Protein AF-A0A2V6TU14-F1 (afdb_monomer)

Structure (mmCIF, N/CA/C/O backbone):
data_AF-A0A2V6TU14-F1
#
_entry.id   AF-A0A2V6TU14-F1
#
loop_
_atom_site.group_PDB
_atom_site.id
_atom_site.type_symbol
_atom_site.label_atom_id
_atom_site.label_alt_id
_atom_site.label_comp_id
_atom_site.label_asym_id
_atom_site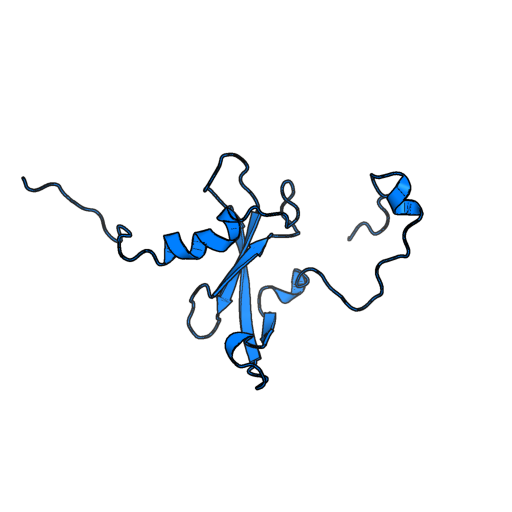.label_entity_id
_atom_site.label_seq_id
_atom_site.pdbx_PDB_ins_code
_atom_site.Cartn_x
_atom_site.Cartn_y
_atom_site.Cartn_z
_atom_site.occupancy
_atom_site.B_iso_or_equiv
_atom_site.auth_seq_id
_atom_site.auth_comp_id
_atom_site.auth_asym_id
_atom_site.auth_atom_id
_atom_site.pdbx_PDB_model_num
ATOM 1 N N . MET A 1 1 ? 2.468 -2.877 -26.398 1.00 38.34 1 MET A N 1
ATOM 2 C CA . MET A 1 1 ? 3.716 -2.683 -27.163 1.00 38.34 1 MET A CA 1
ATOM 3 C C . MET A 1 1 ? 4.829 -2.521 -26.135 1.00 38.34 1 MET A C 1
ATOM 5 O O . MET A 1 1 ? 5.068 -1.421 -25.667 1.00 38.34 1 MET A O 1
ATOM 9 N N . THR A 1 2 ? 5.363 -3.630 -25.623 1.00 40.38 2 THR A N 1
ATOM 10 C CA . THR A 1 2 ? 6.402 -3.616 -24.585 1.00 40.38 2 THR A CA 1
ATOM 11 C C . THR A 1 2 ? 7.755 -3.586 -25.274 1.00 40.38 2 THR A C 1
ATOM 13 O O . THR A 1 2 ? 8.134 -4.550 -25.938 1.00 40.38 2 THR A O 1
ATOM 16 N N . ASP A 1 3 ? 8.438 -2.450 -25.169 1.00 40.38 3 ASP A N 1
ATOM 17 C CA . ASP A 1 3 ? 9.813 -2.294 -25.629 1.00 40.38 3 ASP A CA 1
ATOM 18 C C . ASP A 1 3 ? 10.702 -3.291 -24.873 1.00 40.38 3 ASP A C 1
ATOM 20 O O . ASP A 1 3 ? 10.828 -3.250 -23.648 1.00 40.38 3 ASP A O 1
ATOM 24 N N . LYS A 1 4 ? 11.226 -4.264 -25.617 1.00 51.12 4 LYS A N 1
ATOM 25 C CA . LYS A 1 4 ? 11.996 -5.398 -25.106 1.00 51.12 4 LYS A CA 1
ATOM 26 C C . LYS A 1 4 ? 13.505 -5.215 -25.286 1.00 51.12 4 LYS A C 1
ATOM 28 O O . LYS A 1 4 ? 14.229 -6.193 -25.136 1.00 51.12 4 LYS A O 1
ATOM 33 N N . THR A 1 5 ? 14.002 -4.016 -25.596 1.00 52.81 5 THR A N 1
ATOM 34 C CA . THR A 1 5 ? 15.411 -3.857 -26.003 1.00 52.81 5 THR A CA 1
ATOM 35 C C . THR A 1 5 ? 16.040 -2.524 -25.587 1.00 52.81 5 THR A C 1
ATOM 37 O O . THR A 1 5 ? 16.736 -1.897 -26.380 1.00 52.81 5 THR A O 1
ATOM 40 N N . ALA A 1 6 ? 15.844 -2.076 -24.345 1.00 61.03 6 ALA A N 1
ATOM 41 C CA . ALA A 1 6 ? 16.660 -0.984 -23.813 1.00 61.03 6 ALA A CA 1
ATOM 42 C C . ALA A 1 6 ? 18.006 -1.530 -23.307 1.00 61.03 6 ALA A C 1
ATOM 44 O O . ALA A 1 6 ? 18.049 -2.378 -22.413 1.00 61.03 6 ALA A O 1
ATOM 45 N N . ASP A 1 7 ? 19.094 -1.036 -23.893 1.00 66.81 7 ASP A N 1
ATOM 46 C CA . ASP A 1 7 ? 20.468 -1.353 -23.503 1.00 66.81 7 ASP A CA 1
ATOM 47 C C . ASP A 1 7 ? 20.697 -0.975 -22.017 1.00 66.81 7 ASP A C 1
ATOM 49 O O . ASP A 1 7 ? 20.212 0.079 -21.576 1.00 66.81 7 ASP A O 1
ATOM 53 N N . PRO A 1 8 ? 21.380 -1.799 -21.194 1.00 64.81 8 PRO A N 1
ATOM 54 C CA . PRO A 1 8 ? 21.520 -1.520 -19.769 1.00 64.81 8 PRO A CA 1
ATOM 55 C C . PRO A 1 8 ? 22.277 -0.210 -19.526 1.00 64.81 8 PRO A C 1
ATOM 57 O O . PRO A 1 8 ? 23.380 -0.017 -20.028 1.00 64.81 8 PRO A O 1
ATOM 60 N N . LEU A 1 9 ? 21.732 0.667 -18.676 1.00 71.38 9 LEU A N 1
ATOM 61 C CA . LEU A 1 9 ? 22.356 1.957 -18.330 1.00 71.38 9 LEU A CA 1
ATOM 62 C C . LEU A 1 9 ? 23.732 1.824 -17.645 1.00 71.38 9 LEU A C 1
ATOM 64 O O . LEU A 1 9 ? 24.459 2.807 -17.539 1.00 71.38 9 LEU A O 1
ATOM 68 N N . HIS A 1 10 ? 24.076 0.637 -17.137 1.00 65.31 10 HIS A N 1
ATOM 69 C CA . HIS A 1 10 ? 25.320 0.381 -16.419 1.00 65.31 10 HIS A CA 1
ATOM 70 C C . HIS A 1 10 ? 26.271 -0.477 -17.276 1.00 65.31 10 HIS A C 1
ATOM 72 O O . HIS A 1 10 ? 25.879 -1.585 -17.644 1.00 65.31 10 HIS A O 1
ATOM 78 N N . PRO A 1 11 ? 27.523 -0.048 -17.538 1.00 78.56 11 PRO A N 1
ATOM 79 C CA . PRO A 1 11 ? 28.441 -0.741 -18.451 1.00 78.56 11 PRO A CA 1
ATOM 80 C C . PRO A 1 11 ? 28.669 -2.215 -18.101 1.00 78.56 11 PRO A C 1
ATOM 82 O O . PRO A 1 11 ? 28.588 -3.071 -18.972 1.00 78.56 11 PRO A O 1
ATOM 85 N N . HIS A 1 12 ? 28.843 -2.522 -16.812 1.00 75.44 12 HIS A N 1
ATOM 86 C CA . HIS A 1 12 ? 29.056 -3.895 -16.335 1.00 75.44 12 HIS A CA 1
ATOM 87 C C . HIS A 1 12 ? 27.786 -4.755 -16.294 1.00 75.44 12 HIS A C 1
ATOM 89 O O . HIS A 1 12 ? 27.870 -5.951 -16.054 1.00 75.44 12 HIS A O 1
ATOM 95 N N . ALA A 1 13 ? 26.595 -4.175 -16.493 1.00 68.75 13 ALA A N 1
ATOM 96 C CA . ALA A 1 13 ? 25.361 -4.963 -16.537 1.00 68.75 13 ALA A CA 1
ATOM 97 C C . ALA A 1 13 ? 25.214 -5.746 -17.853 1.00 68.75 13 ALA A C 1
ATOM 99 O O . ALA A 1 13 ? 24.361 -6.623 -17.934 1.00 68.75 13 ALA A O 1
ATOM 100 N N . ARG A 1 14 ? 26.047 -5.438 -18.857 1.00 75.38 14 ARG A N 1
ATOM 101 C CA . ARG A 1 14 ? 26.153 -6.177 -20.123 1.00 75.38 14 ARG A CA 1
ATOM 102 C C . ARG A 1 14 ? 26.845 -7.530 -19.966 1.00 75.38 14 ARG A C 1
ATOM 104 O O . ARG A 1 14 ? 26.549 -8.444 -20.723 1.00 75.38 14 ARG A O 1
ATOM 111 N N . ASP A 1 15 ? 27.726 -7.635 -18.975 1.00 83.56 15 ASP A N 1
ATOM 112 C CA . ASP A 1 15 ? 28.549 -8.822 -18.727 1.00 83.56 15 ASP A CA 1
ATOM 113 C C . ASP A 1 15 ? 27.882 -9.796 -17.741 1.00 83.56 15 ASP A C 1
ATOM 115 O O . ASP A 1 15 ? 28.434 -10.849 -17.429 1.00 83.56 15 ASP A O 1
ATOM 119 N N . LEU A 1 16 ? 26.710 -9.432 -17.207 1.00 70.25 16 LEU A N 1
ATOM 120 C CA . LEU A 1 16 ? 25.942 -10.288 -16.312 1.00 70.25 16 LEU A CA 1
ATOM 121 C C . LEU A 1 16 ? 25.122 -11.286 -17.120 1.00 70.25 16 LEU A C 1
ATOM 123 O O . LEU A 1 16 ? 24.474 -10.918 -18.103 1.00 70.25 16 LEU A O 1
ATOM 127 N N . ASP A 1 17 ? 25.074 -12.528 -16.641 1.00 66.81 17 ASP A N 1
ATOM 128 C CA . ASP A 1 17 ? 24.139 -13.513 -17.166 1.00 66.81 17 ASP A CA 1
ATOM 129 C C . ASP A 1 17 ? 22.708 -12.951 -17.121 1.00 66.81 17 ASP A C 1
ATOM 131 O O . ASP A 1 17 ? 22.312 -12.323 -16.124 1.00 66.81 17 ASP A O 1
ATOM 135 N N . PRO A 1 18 ? 21.899 -13.173 -18.174 1.00 63.06 18 PRO A N 1
ATOM 136 C CA . PRO A 1 18 ? 20.495 -12.813 -18.130 1.00 63.06 18 PRO A CA 1
ATOM 137 C C . PRO A 1 18 ? 19.856 -13.494 -16.912 1.00 63.06 18 PRO A C 1
ATOM 139 O O . PRO A 1 18 ? 20.143 -14.664 -16.640 1.00 63.06 18 PRO A O 1
ATOM 142 N N . PRO A 1 19 ? 18.999 -12.788 -16.151 1.00 60.12 19 PRO A N 1
ATOM 143 C CA . PRO A 1 19 ? 18.391 -13.365 -14.964 1.00 60.12 19 PRO A CA 1
ATOM 144 C C . PRO A 1 19 ? 17.679 -14.663 -15.349 1.00 60.12 19 PRO A C 1
ATOM 146 O O . PRO A 1 19 ? 16.845 -14.665 -16.257 1.00 60.12 19 PRO A O 1
ATOM 149 N N . ALA A 1 20 ? 18.032 -15.760 -14.672 1.00 58.38 20 ALA A N 1
ATOM 150 C CA . ALA A 1 20 ? 17.447 -17.070 -14.921 1.00 58.38 20 ALA A CA 1
ATOM 151 C C . ALA A 1 20 ? 15.914 -16.962 -14.950 1.00 58.38 20 ALA A C 1
ATOM 153 O O . ALA A 1 20 ? 15.293 -16.404 -14.037 1.00 58.38 20 ALA A O 1
ATOM 154 N N . SER A 1 21 ? 15.296 -17.472 -16.017 1.00 56.56 21 SER A N 1
ATOM 155 C CA . SER A 1 21 ? 13.844 -17.435 -16.166 1.00 56.56 21 SER A CA 1
ATOM 156 C C . SER A 1 21 ? 13.190 -18.230 -15.033 1.00 56.56 21 SER A C 1
ATOM 158 O O . SER A 1 21 ? 13.454 -19.422 -14.893 1.00 56.56 21 SER A O 1
ATOM 160 N N . GLY A 1 22 ? 12.333 -17.586 -14.237 1.00 58.62 22 GLY A N 1
ATOM 161 C CA . GLY A 1 22 ? 11.548 -18.257 -13.192 1.00 58.62 22 GLY A CA 1
ATOM 162 C C . GLY A 1 22 ? 11.388 -17.467 -11.893 1.00 58.62 22 GLY A C 1
ATOM 163 O O . GLY A 1 22 ? 10.406 -17.673 -11.185 1.00 58.62 22 GLY A O 1
ATOM 164 N N . LEU A 1 23 ? 12.286 -16.523 -11.597 1.00 63.91 23 LEU A N 1
ATOM 165 C CA . LEU A 1 23 ? 12.173 -15.650 -10.424 1.00 63.91 23 LEU A CA 1
ATOM 166 C C . LEU A 1 23 ? 11.690 -14.259 -10.842 1.00 63.91 23 LEU A C 1
ATOM 168 O O . LEU A 1 23 ? 12.476 -13.376 -11.183 1.00 63.91 23 LEU A O 1
ATOM 172 N N . ASN A 1 24 ? 10.374 -14.055 -10.807 1.00 67.62 24 ASN A N 1
ATOM 173 C CA . ASN A 1 24 ? 9.807 -12.719 -10.958 1.00 67.62 24 ASN A CA 1
ATOM 174 C C . ASN A 1 24 ? 9.993 -11.940 -9.653 1.00 67.62 24 ASN A C 1
ATOM 176 O O . ASN A 1 24 ? 9.560 -12.391 -8.596 1.00 67.62 24 ASN A O 1
ATOM 180 N N . ARG A 1 25 ? 10.608 -10.752 -9.727 1.00 75.69 25 ARG A N 1
ATOM 181 C CA . ARG A 1 25 ? 10.741 -9.856 -8.561 1.00 75.69 25 ARG A CA 1
ATOM 182 C C . ARG A 1 25 ? 9.403 -9.266 -8.121 1.00 75.69 25 ARG A C 1
ATOM 184 O O . ARG A 1 25 ? 9.257 -8.931 -6.955 1.00 75.69 25 ARG A O 1
ATOM 191 N N . TYR A 1 26 ? 8.465 -9.135 -9.058 1.00 85.31 26 TYR A N 1
ATOM 192 C CA . TYR A 1 26 ? 7.146 -8.560 -8.829 1.00 85.31 26 TYR A CA 1
ATOM 193 C C . TYR A 1 26 ? 6.070 -9.339 -9.591 1.00 85.31 26 TYR A C 1
ATOM 195 O O . TYR A 1 26 ? 6.352 -9.894 -10.660 1.00 85.31 26 TYR A O 1
ATOM 203 N N . PRO A 1 27 ? 4.827 -9.344 -9.090 1.00 89.94 27 PRO A N 1
ATOM 204 C CA . PRO A 1 27 ? 3.672 -9.832 -9.833 1.00 89.94 27 PRO A CA 1
ATOM 205 C C . PRO A 1 27 ? 3.502 -9.067 -11.154 1.00 89.94 27 PRO A C 1
ATOM 207 O O . PRO A 1 27 ? 3.603 -7.837 -11.150 1.00 89.94 27 PRO A O 1
A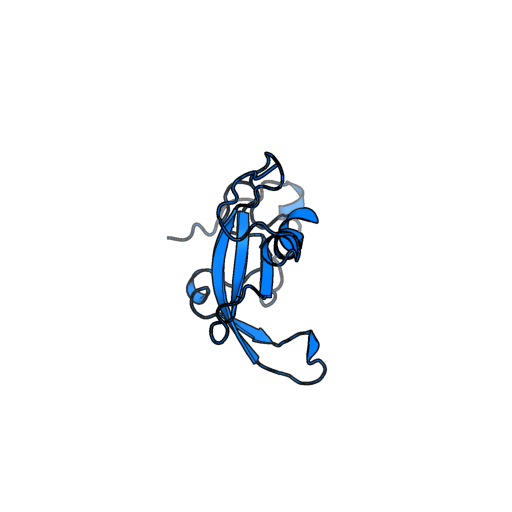TOM 210 N N . PRO A 1 28 ? 3.219 -9.740 -12.285 1.00 90.62 28 PRO A N 1
ATOM 211 C CA . PRO A 1 28 ? 2.975 -9.049 -13.546 1.00 90.62 28 PRO A CA 1
ATOM 212 C C . PRO A 1 28 ? 1.693 -8.213 -13.454 1.00 90.62 28 PRO A C 1
ATOM 214 O O . PRO A 1 28 ? 0.677 -8.698 -12.954 1.00 90.62 28 PRO A O 1
ATOM 217 N N . VAL A 1 29 ? 1.728 -6.991 -13.995 1.00 89.75 29 VAL A N 1
ATOM 218 C CA . VAL A 1 29 ? 0.632 -6.001 -13.921 1.00 89.75 29 VAL A CA 1
ATOM 219 C C . VAL A 1 29 ? -0.719 -6.579 -14.344 1.00 89.75 29 VAL A C 1
ATOM 221 O O . VAL A 1 29 ? -1.720 -6.378 -13.669 1.00 89.75 29 VAL A O 1
ATOM 224 N N . MET A 1 30 ? -0.743 -7.393 -15.404 1.00 90.88 30 MET A N 1
ATOM 225 C CA . MET A 1 30 ? -1.966 -8.025 -15.926 1.00 90.88 30 MET A CA 1
ATOM 226 C C . MET A 1 30 ? -2.661 -8.970 -14.928 1.00 90.88 30 MET A C 1
ATOM 228 O O . MET A 1 30 ? -3.771 -9.421 -15.187 1.00 90.88 30 MET A O 1
ATOM 232 N N . ARG A 1 31 ? -2.005 -9.323 -13.816 1.00 93.12 31 ARG A N 1
ATOM 233 C CA . ARG A 1 31 ? -2.545 -10.187 -12.756 1.00 93.12 31 ARG A CA 1
ATOM 234 C C . ARG A 1 31 ? -2.835 -9.433 -11.459 1.00 93.12 31 ARG A C 1
ATOM 236 O O . ARG A 1 31 ? -3.190 -10.072 -10.475 1.00 93.12 31 ARG A O 1
ATOM 243 N N . TRP A 1 32 ? -2.665 -8.113 -11.420 1.00 95.19 32 TRP A N 1
ATOM 244 C CA . TRP A 1 32 ? -2.830 -7.341 -10.187 1.00 95.19 32 TRP A CA 1
ATOM 245 C C . TRP A 1 32 ? -4.260 -7.346 -9.654 1.00 95.19 32 TRP A C 1
ATOM 247 O O . TRP A 1 32 ? -4.442 -7.342 -8.442 1.00 95.19 32 TRP A O 1
ATOM 257 N N . ASP A 1 33 ? -5.270 -7.458 -10.512 1.00 96.56 33 ASP A N 1
ATOM 258 C CA . ASP A 1 33 ? -6.664 -7.546 -10.060 1.00 96.56 33 ASP A CA 1
ATOM 259 C C . ASP A 1 33 ? -6.956 -8.827 -9.261 1.00 96.56 33 ASP A C 1
ATOM 261 O O . ASP A 1 33 ? -7.893 -8.865 -8.452 1.00 96.56 33 ASP A O 1
ATOM 265 N N . ASP A 1 34 ? -6.171 -9.886 -9.487 1.00 96.62 34 ASP A N 1
ATOM 266 C CA . ASP A 1 34 ? -6.382 -11.206 -8.902 1.00 96.62 34 ASP A CA 1
ATOM 267 C C . ASP A 1 34 ? -5.070 -12.000 -8.767 1.00 96.62 34 ASP A C 1
ATOM 269 O O . ASP A 1 34 ? -4.756 -12.922 -9.530 1.00 96.62 34 ASP A O 1
ATOM 273 N N . TRP A 1 35 ? -4.278 -11.610 -7.771 1.00 95.94 35 TRP A N 1
ATOM 274 C CA . TRP A 1 35 ? -2.995 -12.222 -7.450 1.00 95.94 35 TRP A CA 1
ATOM 275 C C . TRP A 1 35 ? -3.140 -13.272 -6.352 1.00 95.94 35 TRP A C 1
ATOM 277 O O . TRP A 1 35 ? -3.731 -13.001 -5.311 1.00 95.94 35 TRP A O 1
ATOM 287 N N . GLU A 1 36 ? -2.563 -14.454 -6.549 1.00 95.31 36 GLU A N 1
ATOM 288 C CA . GLU A 1 36 ? -2.538 -15.509 -5.536 1.00 95.31 36 GLU A CA 1
ATOM 289 C C . GLU A 1 36 ? -1.135 -15.646 -4.941 1.00 95.31 36 GLU A C 1
ATOM 291 O O . GLU A 1 36 ? -0.155 -15.783 -5.674 1.00 95.31 36 GLU A O 1
ATOM 296 N N . GLU A 1 37 ? -1.046 -15.634 -3.613 1.00 91.81 37 GLU A N 1
ATOM 297 C CA . GLU A 1 37 ? 0.190 -15.857 -2.860 1.00 91.81 37 GLU A CA 1
ATOM 298 C C . GLU A 1 37 ? -0.108 -16.713 -1.623 1.00 91.81 37 GLU A C 1
ATOM 300 O O . GLU A 1 37 ? -1.208 -16.666 -1.067 1.00 91.81 37 GLU A O 1
ATOM 305 N N . TYR A 1 38 ? 0.860 -17.515 -1.179 1.00 92.56 38 TYR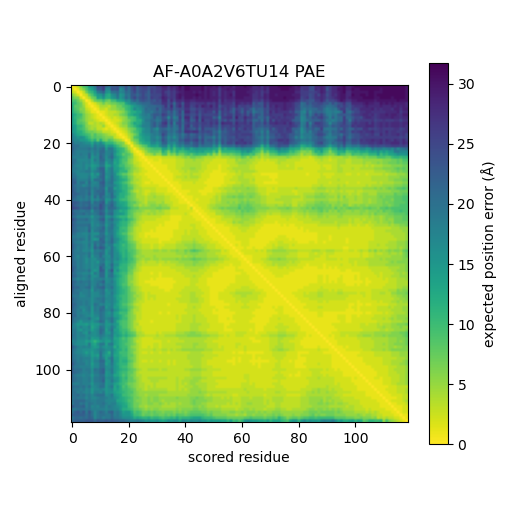 A N 1
ATOM 306 C CA . TYR A 1 38 ? 0.712 -18.306 0.040 1.00 92.56 38 TYR A CA 1
ATOM 307 C C . TYR A 1 38 ? 0.966 -17.462 1.290 1.00 92.56 38 TYR A C 1
ATOM 309 O O . TYR A 1 38 ? 1.884 -16.646 1.338 1.00 92.56 38 TYR A O 1
ATOM 317 N N . ASP A 1 39 ? 0.171 -17.697 2.330 1.00 91.19 39 ASP A N 1
ATOM 318 C CA . ASP A 1 39 ? 0.348 -17.061 3.631 1.00 91.19 39 ASP A CA 1
ATOM 319 C C . ASP A 1 39 ? 1.656 -17.530 4.285 1.00 91.19 39 ASP A C 1
ATOM 321 O O . ASP A 1 39 ? 1.759 -18.652 4.788 1.00 91.19 39 ASP A O 1
ATOM 325 N N . ALA A 1 40 ? 2.656 -16.647 4.305 1.00 89.12 40 ALA A N 1
ATOM 326 C CA . ALA A 1 40 ? 3.957 -16.923 4.904 1.00 89.12 40 ALA A CA 1
ATOM 327 C C . ALA A 1 40 ? 3.863 -17.263 6.404 1.00 89.12 40 ALA A C 1
ATOM 329 O O . ALA A 1 40 ? 4.665 -18.052 6.901 1.00 89.12 40 ALA A O 1
ATOM 330 N N . LYS A 1 41 ? 2.865 -16.732 7.130 1.00 90.81 41 LYS A N 1
ATOM 331 C CA . LYS A 1 41 ? 2.667 -17.026 8.562 1.00 90.81 41 LYS A CA 1
ATOM 332 C C . LYS A 1 41 ? 2.104 -18.426 8.802 1.00 90.81 41 LYS A C 1
ATOM 334 O O . LYS A 1 41 ? 2.176 -18.926 9.921 1.00 90.81 41 LYS A O 1
ATOM 339 N N . ALA A 1 42 ? 1.531 -19.059 7.778 1.00 92.69 42 ALA A N 1
ATOM 340 C CA . ALA A 1 42 ? 0.963 -20.398 7.880 1.00 92.69 42 ALA A CA 1
ATOM 341 C C . ALA A 1 42 ? 1.990 -21.520 7.645 1.00 92.69 42 ALA A C 1
ATOM 343 O O . ALA A 1 42 ? 1.627 -22.693 7.775 1.00 92.69 42 ALA A O 1
ATOM 344 N N . TRP A 1 43 ? 3.247 -21.185 7.323 1.00 87.56 43 TRP A N 1
ATOM 345 C CA . TRP A 1 43 ? 4.312 -22.162 7.094 1.00 87.56 43 TRP A CA 1
ATOM 346 C C . TRP A 1 43 ? 4.405 -23.183 8.249 1.00 87.56 43 TRP A C 1
ATOM 348 O O . TRP A 1 43 ? 4.378 -22.783 9.414 1.00 87.56 43 TRP A O 1
ATOM 358 N N . PRO A 1 44 ? 4.500 -24.500 7.964 1.00 93.94 44 PRO A N 1
ATOM 359 C CA . PRO A 1 44 ? 4.730 -25.133 6.657 1.00 93.94 44 PRO A CA 1
ATOM 360 C C . PRO A 1 44 ? 3.478 -25.404 5.811 1.00 93.94 44 PRO A C 1
ATOM 362 O O . PRO A 1 44 ? 3.583 -25.930 4.702 1.00 93.94 44 PRO A O 1
ATOM 365 N N . ARG A 1 45 ? 2.281 -25.061 6.296 1.00 92.50 45 ARG A N 1
ATOM 366 C CA . ARG A 1 45 ? 1.042 -25.276 5.540 1.00 92.50 45 ARG A CA 1
ATOM 367 C C . ARG A 1 45 ? 0.949 -24.279 4.386 1.00 92.50 45 ARG A C 1
ATOM 369 O O . ARG A 1 45 ? 1.132 -23.079 4.564 1.00 92.50 45 ARG A O 1
ATOM 376 N N . ARG A 1 46 ? 0.589 -24.778 3.203 1.00 93.00 46 ARG A N 1
ATOM 377 C CA . ARG A 1 46 ? 0.359 -23.959 2.005 1.00 93.00 46 ARG A CA 1
ATOM 378 C C . ARG A 1 46 ? -1.071 -23.431 2.000 1.00 93.00 46 ARG A C 1
ATOM 380 O O . ARG A 1 46 ? -1.962 -24.065 1.446 1.00 93.00 46 ARG A O 1
ATOM 387 N N . VAL A 1 47 ? -1.292 -22.294 2.653 1.00 93.88 47 VAL A N 1
ATOM 388 C CA . VAL A 1 47 ? -2.605 -21.632 2.688 1.00 93.88 47 VAL A CA 1
ATOM 389 C C . VAL A 1 47 ? -2.641 -20.540 1.616 1.00 93.88 47 VAL A C 1
ATOM 391 O O . VAL A 1 47 ? -1.946 -19.538 1.786 1.00 93.88 47 VAL A O 1
ATOM 394 N N . PRO A 1 48 ? -3.382 -20.709 0.504 1.00 94.94 48 PRO A N 1
ATOM 395 C CA . PRO A 1 48 ? -3.466 -19.688 -0.536 1.00 94.94 48 PRO A CA 1
ATOM 396 C C . PRO A 1 48 ? -4.303 -18.491 -0.070 1.00 94.94 48 PRO A C 1
ATOM 398 O O . PRO A 1 48 ? -5.310 -18.643 0.623 1.00 94.94 48 PRO A O 1
ATOM 401 N N . ARG A 1 49 ? -3.894 -17.291 -0.481 1.00 95.44 49 ARG A N 1
ATOM 402 C CA . ARG A 1 49 ? -4.615 -16.026 -0.309 1.00 95.44 49 ARG A CA 1
ATOM 403 C C . ARG A 1 49 ? -4.710 -15.323 -1.654 1.00 95.44 49 ARG A C 1
ATOM 405 O O . ARG A 1 49 ? -3.780 -15.401 -2.452 1.00 95.44 49 ARG A O 1
ATOM 412 N N . ARG A 1 50 ? -5.822 -14.622 -1.888 1.00 97.44 50 ARG A N 1
ATOM 413 C CA . ARG A 1 50 ? -6.036 -13.834 -3.107 1.00 97.44 50 ARG A CA 1
ATOM 414 C C . ARG A 1 50 ? -6.081 -12.348 -2.793 1.00 97.44 50 ARG A C 1
ATOM 416 O O . ARG A 1 50 ? -6.778 -11.928 -1.867 1.00 97.44 50 ARG A O 1
ATOM 423 N N . TYR A 1 51 ? -5.375 -11.572 -3.599 1.00 98.12 51 TYR A N 1
ATOM 424 C CA . TYR A 1 51 ? -5.164 -10.148 -3.416 1.00 98.12 51 TYR A CA 1
ATOM 425 C C . TYR A 1 51 ? -5.527 -9.359 -4.668 1.00 98.12 51 TYR A C 1
ATOM 427 O O . TYR A 1 51 ? -5.307 -9.817 -5.788 1.00 98.12 51 TYR A O 1
ATOM 435 N N . SER A 1 52 ? -6.022 -8.145 -4.459 1.00 98.12 52 SER A N 1
ATOM 436 C CA . SER A 1 52 ? -5.970 -7.070 -5.443 1.00 98.12 52 SER A CA 1
ATOM 437 C C . SER A 1 52 ? -4.771 -6.176 -5.121 1.00 98.12 52 SER A C 1
ATOM 439 O O . SER A 1 52 ? -4.624 -5.710 -3.991 1.00 98.12 52 SER A O 1
ATOM 441 N N . LEU A 1 53 ? -3.889 -5.979 -6.096 1.00 97.88 53 LEU A N 1
ATOM 442 C CA . LEU A 1 53 ? -2.641 -5.228 -5.982 1.00 97.88 53 LEU A CA 1
ATOM 443 C C . LEU A 1 53 ? -2.884 -3.822 -6.513 1.00 97.88 53 LEU A C 1
ATOM 445 O O . LEU A 1 53 ? -2.974 -3.608 -7.718 1.00 97.88 53 LEU A O 1
ATOM 449 N N . ILE A 1 54 ? -3.023 -2.865 -5.601 1.00 98.12 54 ILE A N 1
ATOM 450 C CA . ILE A 1 54 ? -3.466 -1.510 -5.929 1.00 98.12 54 ILE A CA 1
ATOM 451 C C . ILE A 1 54 ? -2.268 -0.555 -5.874 1.00 98.12 54 ILE A C 1
ATOM 453 O O . ILE A 1 54 ? -1.666 -0.397 -4.805 1.00 98.12 54 ILE A O 1
ATOM 457 N N . PRO A 1 55 ? -1.901 0.096 -6.992 1.00 97.56 55 PRO A N 1
ATOM 458 C CA . PRO A 1 55 ? -0.8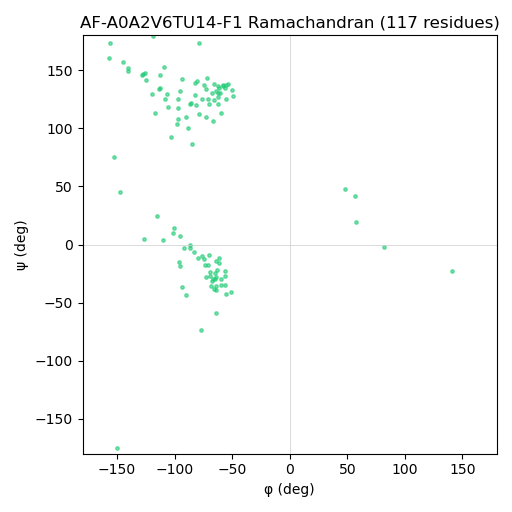69 1.125 -7.000 1.00 97.56 55 PRO A CA 1
ATOM 459 C C . PRO A 1 55 ? -1.247 2.312 -6.117 1.00 97.56 55 PRO A C 1
ATOM 461 O O . PRO A 1 55 ? -2.363 2.820 -6.177 1.00 97.56 55 PRO A O 1
ATOM 464 N N . THR A 1 56 ? -0.299 2.783 -5.316 1.00 97.00 56 THR A N 1
ATOM 465 C CA . THR A 1 56 ? -0.439 3.992 -4.500 1.00 97.00 56 THR A CA 1
ATOM 466 C C . THR A 1 56 ? 0.924 4.660 -4.304 1.00 97.00 56 THR A C 1
ATOM 468 O O . THR A 1 56 ? 1.923 4.248 -4.899 1.00 97.00 56 THR A O 1
ATOM 471 N N . ILE A 1 57 ? 0.986 5.715 -3.499 1.00 96.06 57 ILE A N 1
ATOM 472 C CA . ILE A 1 57 ? 2.193 6.501 -3.251 1.00 96.06 57 ILE A CA 1
ATOM 473 C C . ILE A 1 57 ? 2.493 6.576 -1.753 1.00 96.06 57 ILE A C 1
ATOM 475 O O . ILE A 1 57 ? 1.597 6.677 -0.917 1.00 96.06 57 ILE A O 1
ATOM 479 N N . CYS A 1 58 ? 3.773 6.510 -1.403 1.00 96.06 58 CYS A N 1
ATOM 480 C CA . CYS A 1 58 ? 4.256 6.766 -0.055 1.00 96.06 58 CYS A CA 1
ATOM 481 C C . CYS A 1 58 ? 4.410 8.273 0.152 1.00 96.06 58 CYS A C 1
ATOM 483 O O . CYS A 1 58 ? 5.109 8.920 -0.625 1.00 96.06 58 CYS A O 1
ATOM 485 N N . PHE A 1 59 ? 3.834 8.811 1.229 1.00 92.12 59 PHE A N 1
ATOM 486 C CA . PHE A 1 59 ? 3.938 10.233 1.580 1.00 92.12 59 PHE A CA 1
ATOM 487 C C . PHE A 1 59 ? 4.692 10.478 2.899 1.00 92.12 59 PHE A C 1
ATOM 489 O O . PHE A 1 59 ? 4.515 11.495 3.560 1.00 92.12 59 PHE A O 1
ATOM 496 N N . ASN A 1 60 ? 5.558 9.539 3.296 1.00 95.00 60 ASN A N 1
ATOM 497 C CA . ASN A 1 60 ? 6.360 9.664 4.522 1.00 95.00 60 ASN A CA 1
ATOM 498 C C . ASN A 1 60 ? 7.592 10.572 4.352 1.00 95.00 60 ASN A C 1
ATOM 500 O O . ASN A 1 60 ? 8.270 10.877 5.334 1.00 95.00 60 ASN A O 1
ATOM 504 N N . CYS A 1 61 ? 7.935 10.930 3.114 1.00 95.19 61 CYS A N 1
ATOM 505 C CA . CYS A 1 61 ? 8.953 11.914 2.760 1.00 95.19 61 CYS A CA 1
ATOM 506 C C . CYS A 1 61 ? 8.664 12.482 1.362 1.00 95.19 61 CYS A C 1
ATOM 508 O O . CYS A 1 61 ? 7.801 11.988 0.636 1.00 95.19 61 CYS A O 1
ATOM 510 N N . GLU A 1 62 ? 9.431 13.490 0.973 1.00 95.44 62 GLU A N 1
ATOM 511 C CA . GLU A 1 62 ? 9.347 14.223 -0.290 1.00 95.44 62 GLU A CA 1
ATOM 512 C C . GLU A 1 62 ? 9.650 13.382 -1.540 1.00 95.44 62 GLU A C 1
ATOM 514 O O . GLU A 1 62 ? 9.336 13.798 -2.651 1.00 95.44 62 GLU A O 1
ATOM 519 N N . ALA A 1 63 ? 10.226 12.186 -1.378 1.00 94.50 63 ALA A N 1
ATOM 520 C CA . ALA A 1 63 ? 10.587 11.318 -2.499 1.00 94.50 63 ALA A CA 1
ATOM 521 C C . ALA A 1 63 ? 9.373 10.721 -3.234 1.00 94.50 63 ALA A C 1
ATOM 523 O O . ALA A 1 63 ? 9.511 10.310 -4.386 1.00 94.50 63 ALA A O 1
ATOM 524 N N . GLY A 1 64 ? 8.208 10.622 -2.578 1.00 95.31 64 GLY A N 1
ATOM 525 C CA . GLY A 1 64 ? 6.980 10.142 -3.219 1.00 95.31 64 GLY A CA 1
ATOM 526 C C . GLY A 1 64 ? 7.103 8.742 -3.837 1.00 95.31 64 GLY A C 1
ATOM 527 O O . GLY A 1 64 ? 6.657 8.524 -4.959 1.00 95.31 64 GLY A O 1
ATOM 528 N N . CYS A 1 65 ? 7.764 7.789 -3.167 1.00 97.62 65 CYS A N 1
ATOM 529 C CA . CYS A 1 65 ? 7.990 6.458 -3.741 1.00 97.62 65 CYS A CA 1
ATOM 530 C C . CYS A 1 65 ? 6.668 5.725 -4.022 1.00 97.62 65 CYS A C 1
ATOM 532 O O . CYS A 1 65 ? 5.792 5.671 -3.159 1.00 97.62 65 CYS A O 1
ATOM 534 N N . GLY A 1 66 ? 6.554 5.078 -5.182 1.00 97.88 66 GLY A N 1
ATOM 535 C CA . GLY A 1 66 ? 5.4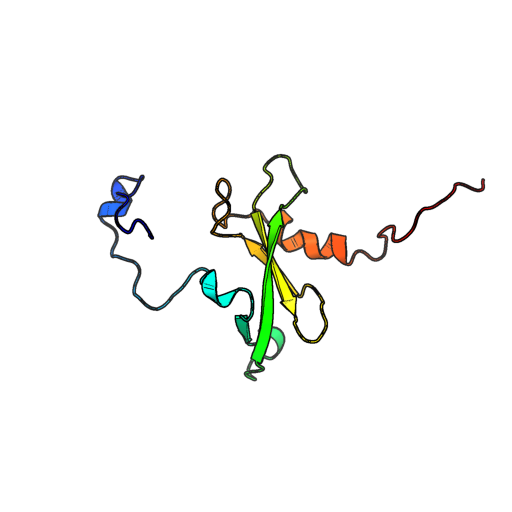04 4.234 -5.499 1.00 97.88 66 GLY A CA 1
ATOM 536 C C . GLY A 1 66 ? 5.331 2.982 -4.628 1.00 97.88 66 GLY A C 1
ATOM 537 O O . GLY A 1 66 ? 6.299 2.223 -4.530 1.00 97.88 66 GLY A O 1
ATOM 538 N N . LEU A 1 67 ? 4.158 2.743 -4.050 1.00 97.81 67 LEU A N 1
ATOM 539 C CA . LEU A 1 67 ? 3.815 1.548 -3.287 1.00 97.81 67 LEU A CA 1
ATOM 540 C C . LEU A 1 67 ? 2.817 0.687 -4.065 1.00 97.81 67 LEU A C 1
ATOM 542 O O . LEU A 1 67 ? 2.015 1.194 -4.847 1.00 97.81 67 LEU A O 1
ATOM 546 N N . LEU A 1 68 ? 2.835 -0.614 -3.805 1.00 97.56 68 LEU A N 1
ATOM 547 C CA . LEU A 1 68 ? 1.827 -1.560 -4.262 1.00 97.56 68 LEU A CA 1
ATOM 548 C C . LEU A 1 68 ? 1.143 -2.163 -3.034 1.00 97.56 68 LEU A C 1
ATOM 550 O O . LEU A 1 68 ? 1.785 -2.847 -2.233 1.00 97.56 68 LEU A O 1
ATOM 554 N N . ALA A 1 69 ? -0.138 -1.853 -2.851 1.00 97.81 69 ALA A N 1
ATOM 555 C CA . ALA A 1 69 ? -0.931 -2.322 -1.723 1.00 97.81 69 ALA A CA 1
ATOM 556 C C . ALA A 1 69 ? -1.515 -3.702 -2.030 1.00 97.81 69 ALA A C 1
ATOM 558 O O . ALA A 1 69 ? -2.272 -3.844 -2.986 1.00 97.81 69 ALA A O 1
ATOM 559 N N . TYR A 1 70 ? -1.211 -4.704 -1.208 1.00 97.75 70 TYR A N 1
ATOM 560 C CA . TYR A 1 70 ? -1.812 -6.033 -1.312 1.00 97.75 70 TYR A CA 1
ATOM 561 C C . TYR A 1 70 ? -3.093 -6.060 -0.477 1.00 97.75 70 TYR A C 1
ATOM 563 O O . TYR A 1 70 ? -3.038 -6.182 0.751 1.00 97.75 70 TYR A O 1
ATOM 571 N N . VAL A 1 71 ? -4.244 -5.913 -1.134 1.00 98.06 71 VAL A N 1
ATOM 572 C CA . VAL A 1 71 ? -5.566 -5.896 -0.494 1.00 98.06 71 VAL A CA 1
ATOM 573 C C . VAL A 1 71 ? -6.190 -7.279 -0.583 1.00 98.06 71 VAL A C 1
ATOM 575 O O . VAL A 1 71 ? -6.435 -7.780 -1.675 1.00 98.06 71 VAL A O 1
ATOM 578 N N . ASP A 1 72 ? -6.436 -7.918 0.559 1.00 97.25 72 ASP A N 1
ATOM 579 C CA . ASP A 1 72 ? -7.064 -9.242 0.611 1.00 97.25 72 ASP A CA 1
ATOM 580 C C . ASP A 1 72 ? -8.509 -9.152 0.098 1.00 97.25 72 ASP A C 1
ATOM 582 O O . ASP A 1 72 ? -9.306 -8.357 0.596 1.00 97.25 72 ASP A O 1
ATOM 586 N N . LYS A 1 73 ? -8.854 -9.959 -0.913 1.00 97.12 73 LYS A N 1
ATOM 587 C CA . LYS A 1 73 ? -10.153 -9.857 -1.603 1.00 97.12 73 LYS A CA 1
ATOM 588 C C . LYS A 1 73 ? -11.339 -10.320 -0.755 1.00 97.12 73 LYS A C 1
ATOM 590 O O . LYS A 1 73 ? -12.473 -10.004 -1.094 1.00 97.12 73 LYS A O 1
ATOM 595 N N . GLN A 1 74 ? -11.101 -11.072 0.319 1.00 95.88 74 GLN A N 1
ATOM 596 C CA . GLN A 1 74 ? -12.159 -11.564 1.206 1.00 95.88 74 GLN A CA 1
ATOM 597 C C . GLN A 1 74 ? -12.432 -10.578 2.344 1.00 95.88 74 GLN A C 1
ATOM 599 O O . GLN A 1 74 ? -13.579 -10.307 2.680 1.00 95.88 74 GLN A O 1
ATOM 604 N N . THR A 1 75 ? -11.373 -10.043 2.947 1.00 96.38 75 THR A N 1
ATOM 605 C CA . THR A 1 75 ? -11.452 -9.172 4.129 1.00 96.38 75 THR A CA 1
ATOM 606 C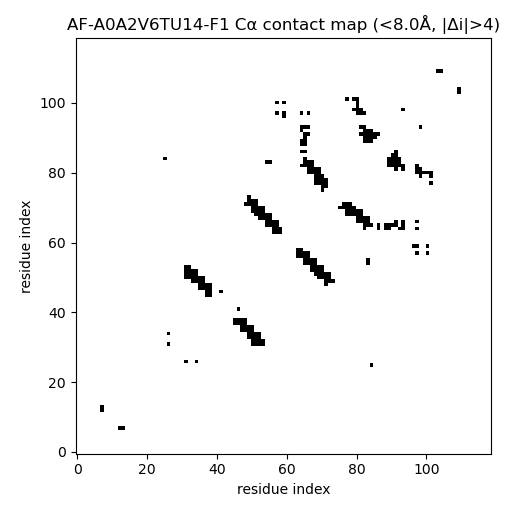 C . THR A 1 75 ? -11.425 -7.686 3.790 1.00 96.38 75 THR A C 1
ATOM 608 O O . THR A 1 75 ? -11.717 -6.868 4.660 1.00 96.38 75 THR A O 1
ATOM 611 N N . LEU A 1 76 ? -11.040 -7.335 2.559 1.00 96.62 76 LEU A N 1
ATOM 612 C CA . LEU A 1 76 ? -10.809 -5.968 2.079 1.00 96.62 76 LEU A CA 1
ATOM 613 C C . LEU A 1 76 ? -9.760 -5.192 2.892 1.00 96.62 76 LEU A C 1
ATOM 615 O O . LEU A 1 76 ? -9.692 -3.965 2.838 1.00 96.62 76 LEU A O 1
ATOM 619 N N . LYS A 1 77 ? -8.916 -5.902 3.648 1.00 96.69 77 LYS A N 1
ATOM 620 C CA . LYS A 1 77 ? -7.835 -5.313 4.443 1.00 96.69 77 LYS A CA 1
ATOM 621 C C . LYS A 1 77 ? -6.529 -5.313 3.661 1.00 96.69 77 LYS A C 1
ATOM 623 O O . LYS A 1 77 ? -6.195 -6.284 2.982 1.00 96.69 77 LYS A O 1
ATOM 628 N N . ILE A 1 78 ? -5.754 -4.244 3.830 1.00 97.50 78 ILE A N 1
ATOM 629 C CA . ILE A 1 78 ? -4.371 -4.174 3.354 1.00 97.50 78 ILE A CA 1
ATOM 630 C C . ILE A 1 78 ? -3.528 -5.118 4.218 1.00 97.50 78 ILE A C 1
ATOM 632 O O . ILE A 1 78 ? -3.476 -4.948 5.436 1.00 97.50 78 ILE A O 1
ATOM 636 N N . GLN A 1 79 ? -2.884 -6.110 3.602 1.00 95.56 79 GLN A N 1
ATOM 637 C CA . GLN A 1 79 ? -2.020 -7.067 4.306 1.00 95.56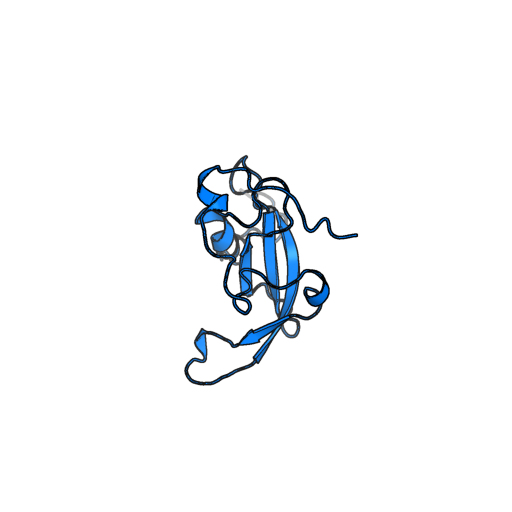 79 GLN A CA 1
ATOM 638 C C . GLN A 1 79 ? -0.553 -6.643 4.315 1.00 95.56 79 GLN A C 1
ATOM 640 O O . GLN A 1 79 ? 0.150 -6.874 5.296 1.00 95.56 79 GLN A O 1
ATOM 645 N N . LYS A 1 80 ? -0.082 -6.032 3.224 1.00 95.69 80 LYS A N 1
ATOM 646 C CA . LYS A 1 80 ? 1.284 -5.515 3.093 1.00 95.69 80 LYS A CA 1
ATOM 647 C C . LYS A 1 80 ? 1.360 -4.424 2.029 1.00 95.69 80 LYS A C 1
ATOM 649 O O . LYS A 1 80 ? 0.507 -4.344 1.143 1.00 95.69 80 LYS A O 1
ATOM 654 N N . PHE A 1 81 ? 2.418 -3.625 2.112 1.00 97.44 81 PHE A N 1
ATOM 655 C CA . PHE A 1 81 ? 2.862 -2.747 1.037 1.00 97.44 81 PHE A CA 1
ATOM 656 C C . PHE A 1 81 ? 4.220 -3.215 0.526 1.00 97.44 81 PHE A C 1
ATOM 658 O O . PHE A 1 81 ? 5.137 -3.449 1.314 1.00 97.44 81 PHE A O 1
ATOM 665 N N . GLU A 1 82 ? 4.362 -3.281 -0.790 1.00 96.06 82 GLU A N 1
ATOM 666 C CA . GLU A 1 82 ? 5.649 -3.468 -1.461 1.00 96.06 82 GLU A CA 1
ATOM 667 C C . GLU A 1 82 ? 5.946 -2.270 -2.369 1.00 96.06 82 GLU A C 1
ATOM 669 O O . GLU A 1 82 ? 5.176 -1.310 -2.429 1.00 96.06 82 GLU A O 1
ATOM 674 N N . GLY A 1 83 ? 7.090 -2.277 -3.046 1.00 96.56 83 GLY A N 1
ATOM 675 C CA . GLY A 1 83 ? 7.389 -1.264 -4.052 1.00 96.56 83 GLY A CA 1
ATOM 676 C C . GLY A 1 83 ? 6.601 -1.499 -5.331 1.00 96.56 83 GLY A C 1
ATOM 677 O O . GLY A 1 83 ? 6.527 -2.623 -5.815 1.00 96.56 83 GLY A O 1
ATOM 678 N N . ASN A 1 84 ? 6.053 -0.430 -5.908 1.00 97.00 84 ASN A N 1
ATOM 679 C CA . ASN A 1 84 ? 5.428 -0.502 -7.225 1.00 97.00 84 ASN A CA 1
ATOM 680 C C . ASN A 1 84 ? 6.510 -0.495 -8.326 1.00 97.00 84 ASN A C 1
ATOM 682 O O . ASN A 1 84 ? 7.158 0.545 -8.504 1.00 97.00 84 ASN A O 1
ATOM 686 N N . PRO A 1 85 ? 6.710 -1.599 -9.075 1.00 93.69 85 PRO A N 1
ATOM 687 C CA . PRO A 1 85 ? 7.713 -1.663 -10.140 1.00 93.69 85 PRO A CA 1
ATOM 688 C C . PRO A 1 85 ? 7.433 -0.696 -11.296 1.00 93.69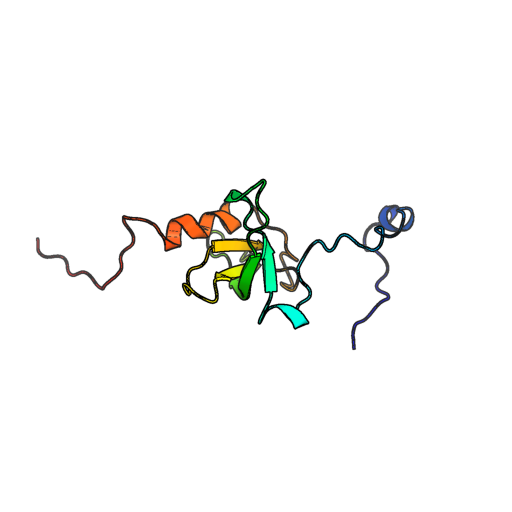 85 PRO A C 1
ATOM 690 O O . PRO A 1 85 ? 8.381 -0.208 -11.905 1.00 93.69 85 PRO A O 1
ATOM 693 N N . GLU A 1 86 ? 6.164 -0.364 -11.542 1.00 94.50 86 GLU A N 1
ATOM 694 C CA . GLU A 1 86 ? 5.731 0.523 -12.630 1.00 94.50 86 GLU A CA 1
ATOM 695 C C . GLU A 1 86 ? 5.846 2.009 -12.268 1.00 94.50 86 GLU A C 1
ATOM 697 O O . GLU A 1 86 ? 5.628 2.884 -13.105 1.00 94.50 86 GLU A O 1
ATOM 702 N N . HIS A 1 87 ? 6.180 2.337 -11.017 1.00 95.12 87 HIS A N 1
ATOM 703 C CA . HIS A 1 87 ? 6.329 3.729 -10.620 1.00 95.12 87 HIS A CA 1
ATOM 704 C C . HIS A 1 87 ? 7.597 4.342 -11.251 1.00 95.12 87 HIS A C 1
ATOM 706 O O . HIS A 1 87 ? 8.697 3.834 -11.009 1.00 95.12 87 HIS A O 1
ATOM 712 N N . PRO A 1 88 ? 7.503 5.468 -11.987 1.00 93.12 88 PRO A N 1
ATOM 713 C CA . PRO A 1 88 ? 8.588 5.957 -12.848 1.00 93.12 88 PRO A CA 1
ATOM 714 C C . PRO A 1 88 ? 9.855 6.363 -12.079 1.00 93.12 88 PRO A C 1
ATOM 716 O O . PRO A 1 88 ? 10.977 6.144 -12.550 1.00 93.12 88 PRO A O 1
ATOM 719 N N . GLY A 1 89 ? 9.680 6.930 -10.881 1.00 89.44 89 GLY A N 1
ATOM 720 C CA . GLY A 1 89 ? 10.781 7.340 -10.007 1.00 89.44 89 GLY A CA 1
ATOM 721 C C . GLY A 1 89 ? 11.421 6.152 -9.287 1.00 89.44 89 GLY A C 1
ATOM 722 O O . GLY A 1 89 ? 12.524 5.726 -9.618 1.00 89.44 89 GLY A O 1
ATOM 723 N N . SER A 1 90 ? 10.714 5.603 -8.295 1.00 94.50 90 SER A N 1
ATOM 724 C CA . SER A 1 90 ? 11.219 4.522 -7.435 1.00 94.50 90 SER A CA 1
ATOM 725 C C . SER A 1 90 ? 11.432 3.164 -8.120 1.00 94.50 90 SER A C 1
ATOM 727 O O . SER A 1 90 ? 12.336 2.432 -7.710 1.00 94.50 90 SER A O 1
ATOM 729 N N . ARG A 1 91 ? 10.641 2.793 -9.140 1.00 94.31 91 ARG A N 1
ATOM 730 C CA . ARG A 1 91 ? 10.725 1.497 -9.854 1.00 94.31 91 ARG A CA 1
ATOM 731 C C . ARG A 1 91 ? 10.797 0.298 -8.899 1.00 94.31 91 ARG A C 1
ATOM 733 O O . ARG A 1 91 ? 11.694 -0.542 -8.982 1.00 94.31 91 ARG A O 1
ATOM 740 N N . GLY A 1 92 ? 9.909 0.294 -7.908 1.00 93.88 92 GLY A N 1
ATOM 741 C CA . GLY A 1 92 ? 9.819 -0.734 -6.870 1.00 93.88 92 GLY A CA 1
ATOM 742 C C . GLY A 1 92 ? 10.798 -0.595 -5.696 1.00 93.88 92 GLY A C 1
ATOM 743 O O . GLY A 1 92 ? 10.750 -1.391 -4.762 1.00 93.88 92 GLY A O 1
ATOM 744 N N . ARG A 1 93 ? 11.688 0.404 -5.690 1.00 94.56 93 ARG A N 1
ATOM 745 C CA . ARG A 1 93 ? 12.628 0.626 -4.580 1.00 94.56 93 ARG A CA 1
ATOM 746 C C . ARG A 1 93 ? 11.999 1.476 -3.484 1.00 94.56 93 ARG A C 1
ATOM 748 O O . ARG A 1 93 ? 11.671 2.640 -3.704 1.00 94.56 93 ARG A O 1
ATOM 755 N N . ASN A 1 94 ? 11.939 0.923 -2.279 1.00 95.50 94 ASN A N 1
ATOM 756 C CA . ASN A 1 94 ? 11.408 1.606 -1.106 1.00 95.50 94 ASN A CA 1
ATOM 757 C C . ASN A 1 94 ? 12.435 1.592 0.030 1.00 95.50 94 ASN A C 1
ATOM 759 O O . ASN A 1 94 ? 13.179 0.627 0.190 1.00 95.50 94 ASN A O 1
ATOM 763 N N . CYS A 1 95 ? 12.443 2.640 0.855 1.00 96.88 95 CYS A N 1
ATOM 764 C CA . CYS A 1 95 ? 13.104 2.594 2.157 1.00 96.88 95 CYS A CA 1
ATOM 765 C C . CYS A 1 95 ? 12.215 1.862 3.180 1.00 96.88 95 CYS A C 1
ATOM 767 O O . CYS A 1 95 ? 11.045 1.577 2.911 1.00 96.88 95 CYS A O 1
ATOM 769 N N . ALA A 1 96 ? 12.735 1.620 4.386 1.00 96.69 96 ALA A N 1
ATOM 770 C CA . ALA A 1 96 ? 11.999 0.935 5.454 1.00 96.69 96 ALA A CA 1
ATOM 771 C C . ALA A 1 96 ? 10.655 1.603 5.813 1.00 96.69 96 ALA A C 1
ATOM 773 O O . ALA A 1 96 ? 9.715 0.927 6.227 1.00 96.69 96 ALA A O 1
ATOM 774 N N . LYS A 1 97 ? 10.530 2.922 5.600 1.00 96.75 97 LYS A N 1
ATOM 775 C CA . LYS A 1 97 ? 9.293 3.668 5.872 1.00 96.75 97 LYS A CA 1
ATOM 776 C C . LYS A 1 97 ? 8.139 3.276 4.945 1.00 96.75 97 LYS A C 1
ATOM 778 O O . LYS A 1 97 ? 6.998 3.403 5.362 1.00 96.75 97 LYS A O 1
ATOM 783 N N . GLY A 1 98 ? 8.416 2.841 3.712 1.00 97.25 98 GLY A N 1
ATOM 784 C CA . GLY A 1 98 ? 7.380 2.540 2.715 1.00 97.25 98 GLY A CA 1
ATOM 785 C C . GLY A 1 98 ? 6.473 1.380 3.141 1.00 97.25 98 GLY A C 1
ATOM 786 O O . GLY A 1 98 ? 5.274 1.587 3.306 1.00 97.25 98 GLY A O 1
ATOM 787 N N . PRO A 1 99 ? 7.026 0.179 3.393 1.00 96.50 99 PRO A N 1
ATOM 788 C CA . PRO A 1 99 ? 6.249 -0.943 3.920 1.00 96.50 99 PRO A CA 1
ATOM 789 C C . PRO A 1 99 ? 5.603 -0.646 5.282 1.00 96.50 99 PRO A C 1
ATOM 791 O O . PRO A 1 99 ? 4.478 -1.069 5.546 1.00 96.50 99 PRO A O 1
ATOM 794 N N . ALA A 1 100 ? 6.287 0.133 6.128 1.00 96.88 100 ALA A N 1
ATOM 795 C CA . ALA A 1 100 ? 5.815 0.496 7.463 1.00 96.88 100 ALA A CA 1
ATOM 796 C C . ALA A 1 100 ? 4.613 1.459 7.475 1.00 96.88 100 ALA A C 1
ATOM 798 O O . ALA A 1 100 ? 4.006 1.641 8.528 1.00 96.88 100 ALA A O 1
ATOM 799 N N . THR A 1 101 ? 4.209 2.037 6.336 1.00 95.56 101 THR A N 1
ATOM 800 C CA . THR A 1 101 ? 2.977 2.843 6.234 1.00 95.56 101 THR A CA 1
ATOM 801 C C . THR A 1 101 ? 1.732 2.065 6.675 1.00 95.56 101 THR A C 1
ATOM 803 O O . THR A 1 101 ? 0.765 2.672 7.131 1.00 95.56 101 THR A O 1
ATOM 806 N N . LEU A 1 102 ? 1.756 0.726 6.644 1.00 95.94 102 LEU A N 1
ATOM 807 C CA . LEU A 1 102 ? 0.680 -0.092 7.210 1.00 95.94 102 LEU A CA 1
ATOM 808 C C . LEU A 1 102 ? 0.421 0.211 8.695 1.00 95.94 102 LEU A C 1
ATOM 810 O O . LEU A 1 102 ? -0.737 0.233 9.109 1.00 95.94 102 LEU A O 1
ATOM 814 N N . ASN A 1 103 ? 1.470 0.522 9.464 1.00 95.56 103 ASN A N 1
ATOM 815 C CA . ASN A 1 103 ? 1.343 0.882 10.874 1.00 95.56 103 ASN A CA 1
ATOM 816 C C . ASN A 1 103 ? 0.541 2.174 11.042 1.00 95.56 103 ASN A C 1
ATOM 818 O O . ASN A 1 103 ? -0.302 2.231 11.917 1.00 95.56 103 ASN A O 1
ATOM 822 N N . GLN A 1 104 ? 0.724 3.166 10.163 1.00 93.69 104 GLN A N 1
ATOM 823 C CA . GLN A 1 104 ? -0.049 4.416 10.206 1.00 93.69 104 GLN A CA 1
ATOM 824 C C . GLN A 1 104 ? -1.525 4.191 9.854 1.00 93.69 104 GLN A C 1
ATOM 826 O O . GLN A 1 104 ? -2.412 4.834 10.407 1.00 93.69 104 GLN A O 1
ATOM 831 N N . VAL A 1 105 ? -1.811 3.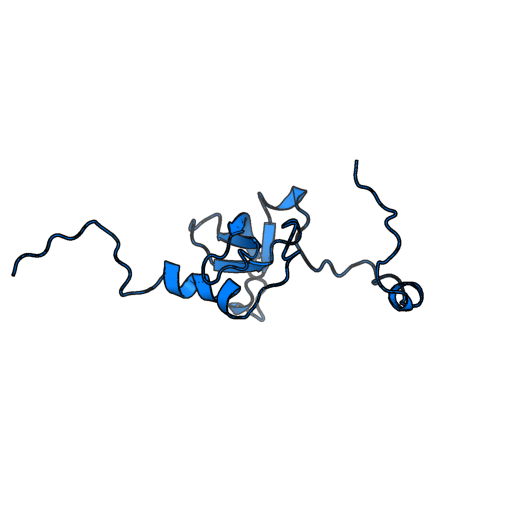268 8.927 1.00 94.25 105 VAL A N 1
ATOM 832 C CA . VAL A 1 105 ? -3.193 2.916 8.558 1.00 94.25 105 VAL A CA 1
ATOM 833 C C . VAL A 1 105 ? -3.925 2.256 9.730 1.00 94.25 105 VAL A C 1
ATOM 835 O O . VAL A 1 105 ? -5.120 2.507 9.909 1.00 94.25 105 VAL A O 1
ATOM 838 N N . GLN A 1 106 ? -3.211 1.425 10.493 1.00 95.25 106 GLN A N 1
ATOM 839 C CA . GLN A 1 106 ? -3.723 0.619 11.606 1.00 95.25 106 GLN A CA 1
ATOM 840 C C . GLN A 1 106 ? -3.409 1.214 12.987 1.00 95.25 106 GLN A C 1
ATOM 842 O O . GLN A 1 106 ? -3.598 0.531 13.992 1.00 95.25 106 GLN A O 1
ATOM 847 N N . ASP A 1 107 ? -2.919 2.453 13.038 1.00 96.50 107 ASP A N 1
ATOM 848 C CA . ASP A 1 107 ? -2.460 3.072 14.276 1.00 96.50 107 ASP A CA 1
ATOM 849 C C . ASP A 1 107 ? -3.631 3.194 15.273 1.00 96.50 107 ASP A C 1
ATOM 851 O O . ASP A 1 107 ? -4.687 3.720 14.895 1.00 96.50 107 ASP A O 1
ATOM 855 N N . PRO A 1 108 ? -3.497 2.698 16.520 1.00 97.12 108 PRO A N 1
ATOM 856 C CA . PRO A 1 108 ? -4.563 2.787 17.517 1.00 97.12 108 PRO A CA 1
ATOM 857 C C . PRO A 1 108 ? -4.912 4.233 17.896 1.00 97.12 108 PRO A C 1
ATOM 859 O O . PRO A 1 108 ? -6.025 4.481 18.356 1.00 97.12 108 PRO A O 1
ATOM 862 N N . GLU A 1 109 ? -4.001 5.184 17.682 1.00 96.81 109 GLU A N 1
ATOM 863 C CA . GLU A 1 109 ? -4.193 6.613 17.944 1.00 96.81 109 GLU A CA 1
ATOM 864 C C . GLU A 1 109 ? -4.640 7.389 16.691 1.00 96.81 109 GLU A C 1
ATOM 866 O O . GLU A 1 109 ? -4.740 8.619 16.705 1.00 96.81 109 GLU A O 1
ATOM 871 N N . ARG A 1 110 ? -4.940 6.696 15.582 1.00 96.88 110 ARG A N 1
ATOM 872 C CA . ARG A 1 110 ? -5.382 7.335 14.338 1.00 96.88 110 ARG A CA 1
ATOM 873 C C . ARG A 1 110 ? -6.684 8.111 14.545 1.00 96.88 110 ARG A C 1
ATOM 875 O O . ARG A 1 110 ? -7.692 7.573 14.996 1.00 96.88 110 ARG A O 1
ATOM 882 N N . ILE A 1 111 ? -6.704 9.363 14.093 1.00 95.88 111 ILE A N 1
ATOM 883 C CA . ILE A 1 111 ? -7.919 10.184 14.077 1.00 95.88 111 ILE A CA 1
ATOM 884 C C . ILE A 1 111 ? -8.856 9.683 12.969 1.00 95.88 111 ILE A C 1
ATOM 886 O O . ILE A 1 111 ? -8.566 9.832 11.782 1.00 95.88 111 ILE A O 1
ATOM 890 N N . LEU A 1 112 ? -9.974 9.064 13.357 1.00 96.25 112 LEU A N 1
ATOM 891 C CA . LEU A 1 112 ? -10.916 8.422 12.425 1.00 96.25 112 LEU A CA 1
ATOM 892 C C . LEU A 1 112 ? -12.091 9.317 12.012 1.00 96.25 112 LEU A C 1
ATOM 894 O O . LEU A 1 112 ? -12.755 9.043 11.015 1.00 96.25 112 LEU A O 1
ATOM 898 N N . TYR A 1 113 ? -12.361 10.370 12.776 1.00 97.38 113 TYR A N 1
ATOM 899 C CA . TYR A 1 113 ? -13.484 11.275 12.564 1.00 97.38 113 TYR A CA 1
ATOM 900 C C . TYR A 1 113 ? -13.093 12.710 12.937 1.00 97.38 113 TYR A C 1
ATOM 902 O O . TYR A 1 113 ? -12.161 12.907 13.720 1.00 97.38 113 TYR A O 1
ATOM 910 N N . PRO A 1 114 ? -13.781 13.728 12.389 1.00 97.19 114 PRO A N 1
ATOM 911 C CA . PRO A 1 114 ? -13.555 15.114 12.779 1.00 97.19 114 PRO A CA 1
ATOM 912 C C . PRO A 1 114 ? -13.735 15.318 14.289 1.00 97.19 114 PRO A C 1
ATOM 914 O O . PRO A 1 114 ? -14.718 14.862 14.872 1.00 97.19 114 PRO A O 1
ATOM 917 N N . LEU A 1 115 ? -12.803 16.038 14.916 1.00 96.88 115 LEU A N 1
ATOM 918 C CA . LEU A 1 115 ? -12.825 16.357 16.345 1.00 96.88 115 LEU A CA 1
ATOM 919 C C . LEU A 1 115 ? -13.043 17.859 16.561 1.00 96.88 115 LEU A C 1
ATOM 921 O O . LEU A 1 115 ? -12.547 18.683 15.794 1.00 96.88 115 LEU A O 1
ATOM 925 N N . ARG A 1 116 ? -13.750 18.223 17.638 1.00 96.38 116 ARG A N 1
ATOM 926 C CA . ARG A 1 116 ? -13.925 19.612 18.090 1.00 96.38 116 ARG A CA 1
ATOM 927 C C . ARG A 1 116 ? -13.353 19.766 19.497 1.00 96.38 116 ARG A C 1
ATOM 929 O O . ARG A 1 116 ? -13.716 19.008 20.390 1.00 96.38 116 ARG A O 1
ATOM 936 N N . ARG A 1 117 ? -12.497 20.771 19.706 1.00 96.44 117 ARG A N 1
ATOM 937 C CA . ARG A 1 117 ? -11.973 21.126 21.036 1.00 96.44 117 ARG A CA 1
ATOM 938 C C . ARG A 1 117 ? -13.118 21.595 21.950 1.00 96.44 117 ARG A C 1
ATOM 940 O O . ARG A 1 117 ? -13.924 22.421 21.522 1.00 96.44 117 ARG A O 1
ATOM 947 N N . SER A 1 118 ? -13.186 21.079 23.180 1.00 94.88 118 SER A N 1
ATOM 948 C CA . SER A 1 118 ? -14.281 21.340 24.139 1.00 94.88 118 SER A CA 1
ATOM 949 C C . SER A 1 118 ? -13.837 21.854 25.519 1.00 94.88 118 SER A C 1
ATOM 951 O O . SER A 1 118 ? -14.674 21.999 26.404 1.00 94.88 118 SER A O 1
ATOM 953 N N . GLY A 1 119 ? -12.543 22.117 25.701 1.00 91.81 119 GLY A N 1
ATOM 954 C CA . GLY A 1 119 ? -11.976 22.894 26.815 1.00 91.81 119 GLY A CA 1
ATOM 955 C C . GLY A 1 119 ? -11.145 24.039 26.268 1.00 91.81 119 GLY A C 1
ATOM 956 O O . GLY A 1 119 ? -11.302 24.318 25.058 1.00 91.81 119 GLY A O 1
#

Solvent-accessible surface area (backbone atoms only — not comparable to full-atom values): 7632 Å² total; per-residue (Å²): 137,80,86,86,76,80,77,68,93,45,83,71,61,72,78,48,79,76,77,69,89,84,75,73,95,62,84,59,74,96,39,23,82,65,33,77,49,63,43,75,88,50,62,92,50,85,42,79,42,51,23,30,50,44,80,48,69,34,80,92,53,93,81,52,34,26,24,25,34,34,24,30,69,88,79,71,41,76,76,51,43,46,42,18,61,85,28,88,82,38,49,30,54,66,60,80,66,50,45,50,47,57,53,66,76,67,36,92,83,54,83,87,66,96,82,77,89,87,123

Nearest PDB structures (foldseek):
  2nya-assembly2_F  TM=8.767E-01  e=4.597E-02  Escherichia coli K-12
  1e03-assembly1_L  TM=2.900E-01  e=3.124E+00  Homo sapiens
  1e04-assembly2_L  TM=3.161E-01  e=3.963E+00  Homo sapiens
  4eb1-assembly1_I  TM=2.290E-01  e=4.463E+00  Homo sapiens

Foldseek 3Di:
DDDPDDDDPDPCVVVDDDPPPDDDPDDDPVCQQWDWDADPVPPPDGHIFIFRWDWDWDPPDPQGFIWTFTQTPPPRDGPWIFGDLPDPRCNGPDDPVRRVVSCQVVPPPHDPDDDDDDD

Sequence (119 aa):
MTDKTADPLHPHARDLDPPASGLNRYPPVMRWDDWEEYDAKAWPRRVPRRYSLIPTICFNCEAGCGLLAYVDKQTLKIQKFEGNPEHPGSRGRNCAKGPATLNQVQDPERILYPLRRSG

Secondary structure (DSSP, 8-state):
-----PPPSSGGGGSSPPPPTT--SS--GGGGGGEEEE-GGGTTS--EEEEEEEEEE--SSTT--EEEEEEETTT--EEEEEE-TT-TTTTT---THHHHHHHHHT-TT---S------

Radius of gyration: 18.5 Å; Cα contacts (8 Å, |Δi|>4): 161; chains: 1; bounding box: 43×48×54 Å

Mean predicted aligned error: 8.7 Å

pLDDT: mean 88.39, std 14.3, range [38.34, 98.12]